Protein AF-F0Y313-F1 (afdb_monomer)

Foldseek 3Di:
DELAECAQNEQALNECALNAHANYEHHLYAQDQYEQDLYEPHCYHCHLYEHALYEHHNYHHHNHVYCEQYQLANYHYDPVVLVVCLVRAAYHRPPPRHGRNVNSVHD

InterPro domains:
  IPR001646 Pentapeptide repeat [PF00805] (14-52)
  IPR044213 Thylakoid lumenal 15kDa protein 1-like [PTHR47200] (1-107)

Nearest PDB structures (foldseek):
  3n90-assembly1_A  TM=9.727E-01  e=1.515E-09  Arabidopsis thaliana
  6uv7-assembly1_A  TM=8.937E-01  e=2.620E-04  Nostoc sp. PCC 7120 = FACHB-418
  5dzb-assembly3_E  TM=6.354E-01  e=3.496E-04  synthetic construct
  4ycq-assembly1_A-2  TM=5.268E-01  e=2.940E-04  synthetic construct
  2w7z-assembly1_A  TM=5.024E-01  e=9.324E-04  Enterococcus faecalis

Solvent-accessible surface area (backbone atoms only — not comparable to full-atom values): 4992 Å² total; per-residue (Å²): 91,65,56,42,81,39,55,59,35,85,34,64,61,37,78,39,62,61,31,46,29,35,46,18,34,28,38,50,13,40,30,31,43,19,34,34,28,48,10,31,36,31,41,16,29,35,32,43,16,34,30,39,52,15,36,34,47,73,37,41,67,53,70,54,66,40,45,43,10,19,33,35,38,73,43,46,59,49,72,69,58,48,54,54,50,50,75,70,42,39,57,49,12,88,84,80,70,42,40,16,35,65,38,59,64,56,130

Radius of gyration: 11.87 Å; Cα contacts (8 Å, |Δi|>4): 315; chains: 1; bounding box: 27×30×26 Å

pLDDT: mean 97.66, std 3.23, range [72.44, 98.88]

Structure (mmCIF, N/CA/C/O backbone):
data_AF-F0Y313-F1
#
_entry.id   AF-F0Y313-F1
#
loop_
_atom_site.group_PDB
_atom_site.id
_atom_site.type_symbol
_atom_site.label_atom_id
_atom_site.label_alt_id
_atom_site.label_comp_id
_atom_site.label_asym_id
_atom_site.label_entity_id
_atom_site.label_seq_id
_atom_site.pdbx_PDB_ins_code
_atom_site.Cartn_x
_atom_site.Cartn_y
_atom_site.Cartn_z
_atom_site.occupancy
_atom_site.B_iso_or_equiv
_atom_site.auth_seq_id
_atom_site.auth_comp_id
_atom_site.auth_asym_id
_atom_site.auth_atom_id
_atom_site.pdbx_PDB_model_num
ATOM 1 N N . MET A 1 1 ? 8.319 -6.409 -12.731 1.00 72.44 1 MET A N 1
ATOM 2 C CA . MET A 1 1 ? 7.131 -7.264 -12.952 1.00 72.44 1 MET A CA 1
ATOM 3 C C . MET A 1 1 ? 5.905 -6.399 -13.260 1.00 72.44 1 MET A C 1
ATOM 5 O O . MET A 1 1 ? 5.185 -6.010 -12.353 1.00 72.44 1 MET A O 1
ATOM 9 N N . ARG A 1 2 ? 5.642 -6.074 -14.532 1.00 83.62 2 ARG A N 1
ATOM 10 C CA . ARG A 1 2 ? 4.499 -5.216 -14.900 1.00 83.62 2 ARG A CA 1
ATOM 11 C C . ARG A 1 2 ? 3.226 -6.013 -15.144 1.00 83.62 2 ARG A C 1
ATOM 13 O O . ARG A 1 2 ? 3.290 -7.075 -15.758 1.00 83.62 2 ARG A O 1
ATOM 20 N N . LYS A 1 3 ? 2.077 -5.435 -14.773 1.00 90.81 3 LYS A N 1
ATOM 21 C CA . LYS A 1 3 ? 0.732 -5.970 -15.064 1.00 90.81 3 LYS A CA 1
ATOM 22 C C . LYS A 1 3 ? 0.528 -7.412 -14.580 1.00 90.81 3 LYS A C 1
ATOM 24 O O . LYS A 1 3 ? -0.157 -8.200 -15.230 1.00 90.81 3 LYS A O 1
ATOM 29 N N . CYS A 1 4 ? 1.144 -7.766 -13.456 1.00 94.62 4 CYS A N 1
ATOM 30 C CA . CYS A 1 4 ? 0.964 -9.079 -12.851 1.00 94.62 4 CYS A CA 1
ATOM 31 C C . CYS A 1 4 ? -0.387 -9.170 -12.129 1.00 94.62 4 CYS A C 1
ATOM 33 O O . CYS A 1 4 ? -1.021 -8.159 -11.819 1.00 94.62 4 CYS A O 1
ATOM 35 N N . ASN A 1 5 ? -0.821 -10.398 -11.855 1.00 97.62 5 ASN A N 1
ATOM 36 C CA . ASN A 1 5 ? -2.006 -10.669 -11.055 1.00 97.62 5 ASN A CA 1
ATOM 37 C C . ASN A 1 5 ? -1.596 -11.419 -9.786 1.00 97.62 5 ASN A C 1
ATOM 39 O O . ASN A 1 5 ? -1.243 -12.594 -9.851 1.00 97.62 5 ASN A O 1
ATOM 43 N N . PHE A 1 6 ? -1.652 -10.719 -8.658 1.00 98.19 6 PHE A N 1
ATOM 44 C CA . PHE A 1 6 ? -1.433 -11.241 -7.312 1.00 98.19 6 PHE A CA 1
ATOM 45 C C . PHE A 1 6 ? -2.722 -11.208 -6.485 1.00 98.19 6 PHE A C 1
ATOM 47 O O . PHE A 1 6 ? -2.684 -11.142 -5.256 1.00 98.19 6 PHE A O 1
ATOM 54 N N . ASN A 1 7 ? -3.882 -11.244 -7.138 1.00 98.62 7 ASN A N 1
ATOM 55 C CA . ASN A 1 7 ? -5.148 -11.230 -6.423 1.00 98.62 7 ASN A CA 1
ATOM 56 C C . ASN A 1 7 ? -5.236 -12.438 -5.491 1.00 98.62 7 ASN A C 1
ATOM 58 O O . ASN A 1 7 ? -4.962 -13.567 -5.903 1.00 98.62 7 ASN A O 1
ATOM 62 N N . LYS A 1 8 ? -5.637 -12.193 -4.240 1.00 98.50 8 LYS A N 1
ATOM 63 C CA . LYS A 1 8 ? -5.724 -13.200 -3.168 1.00 98.50 8 LYS A CA 1
ATOM 64 C C . LYS A 1 8 ? -4.400 -13.901 -2.841 1.00 98.50 8 LYS A C 1
ATOM 66 O O . LYS A 1 8 ? -4.417 -14.922 -2.155 1.00 98.50 8 LYS A O 1
ATOM 71 N N . ALA A 1 9 ? -3.266 -13.390 -3.320 1.00 98.38 9 ALA A N 1
ATOM 72 C CA . ALA A 1 9 ? -1.967 -13.963 -3.005 1.00 98.38 9 ALA A CA 1
ATOM 73 C C . ALA A 1 9 ? -1.642 -13.791 -1.514 1.00 98.38 9 ALA A C 1
ATOM 75 O O . ALA A 1 9 ? -2.032 -12.805 -0.886 1.00 98.38 9 ALA A O 1
ATOM 76 N N . GLN A 1 10 ? -0.901 -14.755 -0.969 1.00 98.38 10 GLN A N 1
ATOM 77 C CA . GLN A 1 10 ? -0.301 -14.665 0.358 1.00 98.38 10 GLN A CA 1
ATOM 78 C C . GLN A 1 10 ? 1.126 -14.140 0.193 1.00 98.38 10 GLN A C 1
ATOM 80 O O . GLN A 1 10 ? 2.010 -14.870 -0.249 1.00 98.38 10 GLN A O 1
ATOM 85 N N . LEU A 1 11 ? 1.321 -12.858 0.487 1.00 98.06 11 LEU A N 1
ATOM 86 C CA . LEU A 1 11 ? 2.568 -12.110 0.304 1.00 98.06 11 LEU A CA 1
ATOM 87 C C . LEU A 1 11 ? 3.117 -11.590 1.641 1.00 98.06 11 LEU A C 1
ATOM 89 O O . LEU A 1 11 ? 3.884 -10.629 1.658 1.00 98.06 11 LEU A O 1
ATOM 93 N N . PHE A 1 12 ? 2.725 -12.223 2.751 1.00 97.62 12 PHE A N 1
ATOM 94 C CA . PHE A 1 12 ? 3.210 -11.903 4.092 1.00 97.62 12 PHE A CA 1
ATOM 95 C C . PHE A 1 12 ? 4.744 -11.844 4.117 1.00 97.62 12 PHE A C 1
ATOM 97 O O . PHE A 1 12 ? 5.410 -12.809 3.728 1.00 97.62 12 PHE A O 1
ATOM 104 N N . SER A 1 13 ? 5.289 -10.702 4.541 1.00 98.19 13 SER A N 1
ATOM 105 C CA . SER A 1 13 ? 6.732 -10.413 4.587 1.00 98.19 13 SER A CA 1
ATOM 106 C C . SER A 1 13 ? 7.483 -10.566 3.252 1.00 98.19 13 SER A C 1
ATOM 108 O O . SER A 1 13 ? 8.710 -10.699 3.241 1.00 98.19 13 SER A O 1
ATOM 110 N N . ALA A 1 14 ? 6.789 -10.564 2.108 1.00 98.38 14 ALA A N 1
ATOM 111 C CA . ALA A 1 14 ? 7.449 -10.600 0.807 1.00 98.38 14 ALA A CA 1
ATOM 112 C C . ALA A 1 14 ? 8.255 -9.312 0.562 1.00 98.38 14 ALA A C 1
ATOM 114 O O . ALA A 1 14 ? 7.929 -8.241 1.076 1.00 98.38 14 ALA A O 1
ATOM 115 N N . SER A 1 15 ? 9.297 -9.403 -0.266 1.00 98.25 15 SER A N 1
ATOM 116 C CA . SER A 1 15 ? 10.064 -8.234 -0.696 1.00 98.25 15 SER A CA 1
ATOM 117 C C . SER A 1 15 ? 9.851 -7.958 -2.178 1.00 98.25 15 SER A C 1
ATOM 119 O O . SER A 1 15 ? 10.123 -8.801 -3.033 1.00 98.25 15 SER A O 1
ATOM 121 N N . PHE A 1 16 ? 9.389 -6.745 -2.455 1.00 98.31 16 PHE A N 1
ATOM 122 C CA . PHE A 1 16 ? 9.303 -6.118 -3.767 1.00 98.31 16 PHE A CA 1
ATOM 123 C C . PHE A 1 16 ? 10.139 -4.832 -3.806 1.00 98.31 16 PHE A C 1
ATOM 125 O O . PHE A 1 16 ? 9.807 -3.904 -4.544 1.00 98.31 16 PHE A O 1
ATOM 132 N N . PHE A 1 17 ? 11.211 -4.773 -3.012 1.00 98.31 17 PHE A N 1
ATOM 133 C CA . PHE A 1 17 ? 12.144 -3.651 -3.013 1.00 98.31 17 PHE A CA 1
ATOM 134 C C . PHE A 1 17 ? 12.596 -3.322 -4.445 1.00 98.31 17 PHE A C 1
ATOM 136 O O . PHE A 1 17 ? 13.050 -4.213 -5.166 1.00 98.31 17 PHE A O 1
ATOM 143 N N . ASP A 1 18 ? 12.448 -2.056 -4.849 1.00 98.19 18 ASP A N 1
ATOM 144 C CA . ASP A 1 18 ? 12.816 -1.540 -6.182 1.00 98.19 18 ASP A CA 1
ATOM 145 C C . ASP A 1 18 ? 12.140 -2.279 -7.363 1.00 98.19 18 ASP A C 1
ATOM 147 O O . ASP A 1 18 ? 12.591 -2.252 -8.511 1.00 98.19 18 ASP A O 1
ATOM 151 N N . ALA A 1 19 ? 11.031 -2.982 -7.108 1.00 98.25 19 ALA A N 1
ATOM 152 C CA . ALA A 1 19 ? 10.322 -3.709 -8.148 1.00 98.25 19 ALA A CA 1
ATOM 153 C C . ALA A 1 19 ? 9.465 -2.768 -9.005 1.00 98.25 19 ALA A C 1
ATOM 155 O O . ALA A 1 19 ? 8.654 -1.988 -8.512 1.00 98.25 19 ALA A O 1
ATOM 156 N N . ASP A 1 20 ? 9.545 -2.928 -10.324 1.00 98.19 20 ASP A N 1
ATOM 157 C CA . ASP A 1 20 ? 8.557 -2.358 -11.243 1.00 98.19 20 ASP A CA 1
ATOM 158 C C . ASP A 1 20 ? 7.254 -3.161 -11.137 1.00 98.19 20 ASP A C 1
ATOM 160 O O . ASP A 1 20 ? 7.192 -4.268 -11.668 1.00 98.19 20 ASP A O 1
ATOM 164 N N . LEU A 1 21 ? 6.247 -2.643 -10.436 1.00 98.19 21 LEU A N 1
ATOM 165 C CA . LEU A 1 21 ? 4.927 -3.250 -10.224 1.00 98.19 21 LEU A CA 1
ATOM 166 C C . LEU A 1 21 ? 3.822 -2.501 -10.984 1.00 98.19 21 LEU A C 1
ATOM 168 O O . LEU A 1 21 ? 2.636 -2.684 -10.694 1.00 98.19 21 LEU A O 1
ATOM 172 N N . ALA A 1 22 ? 4.179 -1.688 -11.981 1.00 97.94 22 ALA A N 1
ATOM 173 C CA . ALA A 1 22 ? 3.218 -0.826 -12.649 1.00 97.94 22 ALA A CA 1
ATOM 174 C C . ALA A 1 22 ? 2.081 -1.636 -13.303 1.00 97.94 22 ALA A C 1
ATOM 176 O O . ALA A 1 22 ? 2.303 -2.607 -14.041 1.00 97.94 22 ALA A O 1
ATOM 177 N N . GLY A 1 23 ? 0.840 -1.230 -13.031 1.00 97.81 23 GLY A N 1
ATOM 178 C CA . GLY A 1 23 ? -0.383 -1.873 -13.518 1.00 97.81 23 GLY A CA 1
ATOM 179 C C . GLY A 1 23 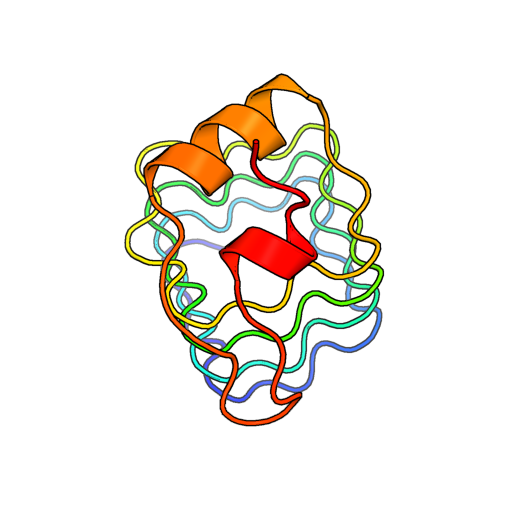? -0.700 -3.238 -12.897 1.00 97.81 23 GLY A C 1
ATOM 180 O O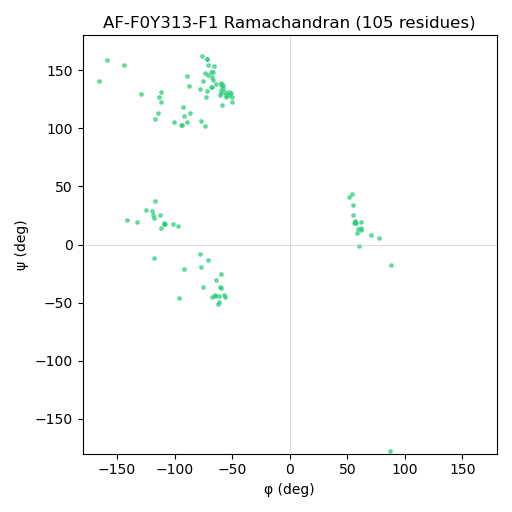 . GLY A 1 23 ? -1.590 -3.925 -13.399 1.00 97.81 23 GLY A O 1
ATOM 181 N N . THR A 1 24 ? 0.030 -3.666 -11.867 1.00 98.50 24 THR A N 1
ATOM 182 C CA . THR A 1 24 ? -0.209 -4.936 -11.165 1.00 98.50 24 THR A CA 1
ATOM 183 C C . THR A 1 24 ? -1.457 -4.859 -10.284 1.00 98.50 24 THR A C 1
ATOM 185 O O . THR A 1 24 ? -1.803 -3.804 -9.754 1.00 98.50 24 THR A O 1
ATOM 188 N N . THR A 1 25 ? -2.156 -5.982 -10.130 1.00 98.75 25 THR A N 1
ATOM 189 C CA . THR A 1 25 ? -3.354 -6.090 -9.288 1.00 98.75 25 THR A CA 1
ATOM 190 C C . THR A 1 25 ? -3.085 -6.981 -8.075 1.00 98.75 25 THR A C 1
ATOM 192 O O . THR A 1 25 ? -2.519 -8.066 -8.211 1.00 98.75 25 THR A O 1
ATOM 195 N N . PHE A 1 26 ? -3.460 -6.484 -6.897 1.00 98.75 26 PHE A N 1
ATOM 196 C CA . PHE A 1 26 ? -3.297 -7.109 -5.581 1.00 98.75 26 PHE A CA 1
ATOM 197 C C . PHE A 1 26 ? -4.646 -7.214 -4.853 1.00 98.75 26 PHE A C 1
ATOM 199 O O . PHE A 1 26 ? -4.724 -7.134 -3.629 1.00 98.75 26 PHE A O 1
ATOM 206 N N . VAL A 1 27 ? -5.739 -7.350 -5.605 1.00 98.81 27 VAL A N 1
ATOM 207 C CA . VAL A 1 27 ? -7.091 -7.353 -5.043 1.00 98.81 27 VAL A CA 1
ATOM 208 C C . VAL A 1 27 ? -7.233 -8.508 -4.059 1.00 98.81 27 VAL A C 1
ATOM 210 O O . VAL A 1 27 ? -6.931 -9.655 -4.393 1.00 98.81 27 VAL A O 1
ATOM 213 N N . ASP A 1 28 ? -7.701 -8.208 -2.850 1.00 98.75 28 ASP A N 1
ATOM 214 C CA . ASP A 1 28 ? -7.812 -9.162 -1.742 1.00 98.75 28 ASP A CA 1
ATOM 215 C C . ASP A 1 28 ? -6.480 -9.841 -1.340 1.00 98.75 28 ASP A C 1
ATOM 217 O O . ASP A 1 28 ? -6.520 -10.902 -0.709 1.00 98.75 28 ASP A O 1
ATOM 221 N N . ALA A 1 29 ? -5.309 -9.308 -1.696 1.00 98.69 29 ALA A N 1
ATOM 222 C CA . ALA A 1 29 ? -4.029 -9.893 -1.290 1.00 98.69 29 ALA A CA 1
ATOM 223 C C . ALA A 1 29 ? 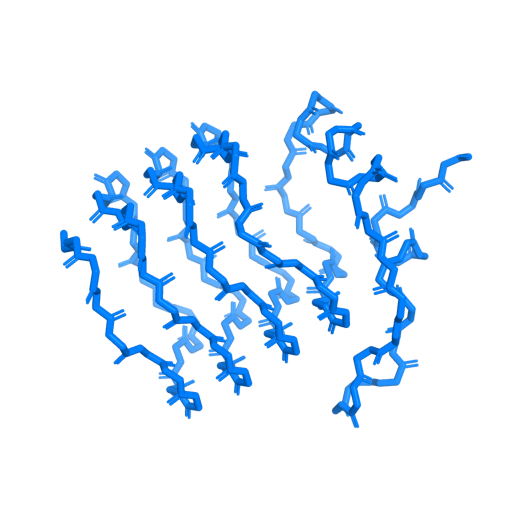-3.759 -9.693 0.215 1.00 98.69 29 ALA A C 1
ATOM 225 O O . ALA A 1 29 ? -4.150 -8.681 0.799 1.00 98.69 29 ALA A O 1
ATOM 226 N N . ASP A 1 30 ? -3.094 -10.666 0.841 1.00 98.69 30 ASP A N 1
ATOM 227 C CA . ASP A 1 30 ? -2.477 -10.500 2.163 1.00 98.69 30 ASP A CA 1
ATOM 228 C C . ASP A 1 30 ? -1.050 -9.994 1.942 1.00 98.69 30 ASP A C 1
ATOM 230 O O . ASP A 1 30 ? -0.196 -10.750 1.478 1.00 98.69 30 ASP A O 1
ATOM 234 N N . MET A 1 31 ? -0.820 -8.709 2.199 1.00 98.69 31 MET A N 1
ATOM 235 C CA . MET A 1 31 ? 0.447 -8.008 1.978 1.00 98.69 31 MET A CA 1
ATOM 236 C C . MET A 1 31 ? 1.011 -7.449 3.289 1.00 98.69 31 MET A C 1
ATOM 238 O O . MET A 1 31 ? 1.764 -6.474 3.278 1.00 98.69 31 MET A O 1
ATOM 242 N N . LYS A 1 32 ? 0.654 -8.047 4.428 1.00 98.81 32 LYS A N 1
ATOM 243 C CA . LYS A 1 32 ? 1.169 -7.603 5.723 1.00 98.81 32 LYS A CA 1
ATOM 244 C C . LYS A 1 32 ? 2.691 -7.697 5.757 1.00 98.81 32 LYS A C 1
ATOM 246 O O . LYS A 1 32 ? 3.268 -8.678 5.276 1.00 98.81 32 LYS A O 1
ATOM 251 N N . GLN A 1 33 ? 3.334 -6.689 6.338 1.00 98.75 33 GLN A N 1
ATOM 252 C CA . GLN A 1 33 ? 4.794 -6.591 6.462 1.00 98.75 33 GLN A CA 1
ATOM 253 C C . GLN A 1 33 ? 5.560 -6.652 5.128 1.00 98.75 33 GLN A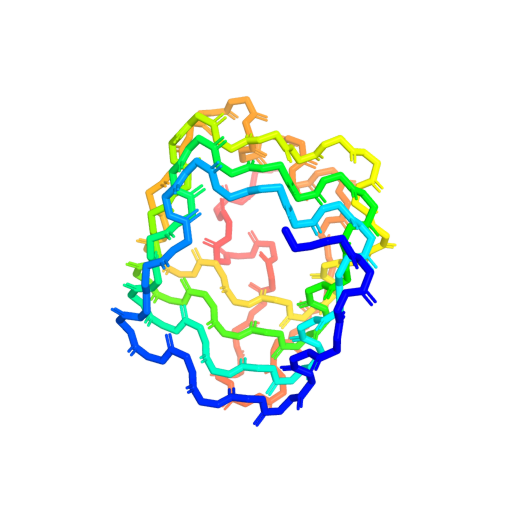 C 1
ATOM 255 O O . GLN A 1 33 ? 6.755 -6.956 5.108 1.00 98.75 33 GLN A O 1
ATOM 260 N N . VAL A 1 34 ? 4.901 -6.399 3.994 1.00 98.75 34 VAL A N 1
ATOM 261 C CA . VAL A 1 34 ? 5.571 -6.400 2.690 1.00 98.75 34 VAL A CA 1
ATOM 262 C C . VAL A 1 34 ? 6.564 -5.236 2.599 1.00 98.75 34 VAL A C 1
ATOM 264 O O . VAL A 1 34 ? 6.28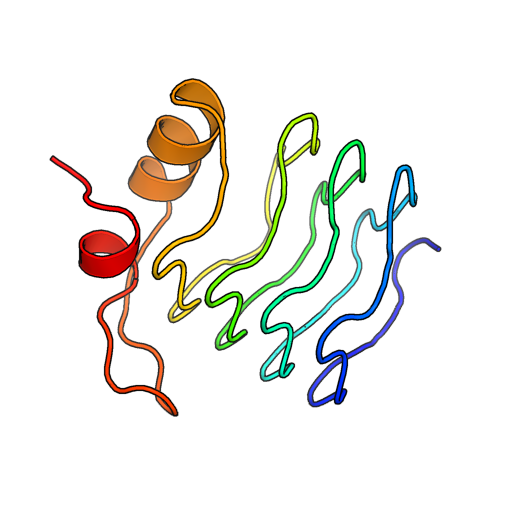1 -4.122 3.045 1.00 98.75 34 VAL A O 1
ATOM 267 N N . ASN A 1 35 ? 7.716 -5.465 1.971 1.00 98.81 35 ASN A N 1
ATOM 268 C CA . ASN A 1 35 ? 8.611 -4.380 1.574 1.00 98.81 35 ASN A CA 1
ATOM 269 C C . ASN A 1 35 ? 8.286 -3.941 0.135 1.00 98.81 35 ASN A C 1
ATOM 271 O O . ASN A 1 35 ? 8.527 -4.683 -0.815 1.00 98.81 35 ASN A O 1
ATOM 275 N N . LEU A 1 36 ? 7.739 -2.735 -0.013 1.00 98.75 36 LEU A N 1
ATOM 276 C CA . LEU A 1 36 ? 7.462 -2.026 -1.269 1.00 98.75 36 LEU A CA 1
ATOM 277 C C . LEU A 1 36 ? 8.359 -0.787 -1.433 1.00 98.75 36 LEU A C 1
ATOM 279 O O . LEU A 1 36 ? 8.066 0.084 -2.255 1.00 98.75 36 LEU A O 1
ATOM 283 N N . GLU A 1 37 ? 9.421 -0.649 -0.640 1.00 98.69 37 GLU A N 1
ATOM 284 C CA . GLU A 1 37 ? 10.313 0.501 -0.727 1.00 98.69 37 GLU A CA 1
ATOM 285 C C . GLU A 1 37 ? 10.908 0.617 -2.133 1.00 98.69 37 GLU A C 1
ATOM 287 O O . GLU A 1 37 ? 11.283 -0.373 -2.762 1.00 98.69 37 GLU A O 1
ATOM 292 N N . MET A 1 38 ? 10.962 1.846 -2.645 1.00 98.38 38 MET A N 1
ATOM 293 C CA . MET A 1 38 ? 11.414 2.173 -4.009 1.00 98.38 38 MET A CA 1
ATOM 294 C C . MET A 1 38 ? 10.607 1.538 -5.163 1.00 98.38 38 MET A C 1
ATOM 296 O O . MET A 1 38 ? 10.886 1.841 -6.320 1.00 98.38 38 MET A O 1
ATOM 300 N N . ALA A 1 39 ? 9.583 0.723 -4.895 1.00 98.50 39 ALA A N 1
ATOM 301 C CA . ALA A 1 39 ? 8.803 0.060 -5.937 1.00 98.50 39 ALA A CA 1
ATOM 302 C C . ALA A 1 39 ? 7.956 1.045 -6.766 1.00 98.50 39 ALA A C 1
ATOM 304 O O . ALA A 1 39 ? 7.444 2.044 -6.254 1.00 98.50 39 ALA A O 1
ATOM 305 N N . ASP A 1 40 ? 7.736 0.732 -8.044 1.00 98.56 40 ASP A N 1
ATOM 306 C CA . ASP A 1 40 ? 6.798 1.468 -8.898 1.00 98.56 40 ASP A CA 1
ATOM 307 C C . ASP A 1 40 ? 5.419 0.802 -8.883 1.00 98.56 40 ASP A C 1
ATOM 309 O O . ASP A 1 40 ? 5.200 -0.207 -9.545 1.00 98.56 40 ASP A O 1
ATOM 313 N N . LEU A 1 41 ? 4.474 1.382 -8.147 1.00 98.50 41 LEU A N 1
ATOM 314 C CA . LEU A 1 41 ? 3.078 0.947 -8.051 1.00 98.50 41 LEU A CA 1
ATOM 315 C C . LEU A 1 41 ? 2.156 1.736 -8.993 1.00 98.50 41 LEU A C 1
ATOM 317 O O . LEU A 1 41 ? 0.937 1.706 -8.825 1.00 98.50 41 LEU A O 1
ATOM 321 N N . SER A 1 42 ? 2.691 2.458 -9.982 1.00 98.19 42 SER A N 1
ATOM 322 C CA . SER A 1 42 ? 1.863 3.294 -10.855 1.00 98.19 42 SER A CA 1
ATOM 323 C C . SER A 1 42 ? 0.754 2.480 -11.528 1.00 98.19 42 SER A C 1
ATOM 325 O O . SER A 1 42 ? 1.015 1.429 -12.114 1.00 98.19 42 SER A O 1
ATOM 327 N N . ASN A 1 43 ? -0.492 2.960 -11.495 1.00 97.94 43 ASN A N 1
ATOM 328 C CA . ASN A 1 43 ? -1.671 2.243 -12.014 1.00 97.94 43 ASN A CA 1
ATOM 329 C C . ASN A 1 43 ? -2.000 0.899 -11.331 1.00 97.94 43 ASN A C 1
ATOM 331 O O . ASN A 1 43 ? -2.788 0.122 -11.879 1.00 97.94 43 ASN A O 1
ATOM 335 N N . ALA A 1 44 ? -1.424 0.592 -10.165 1.00 98.44 44 ALA A N 1
ATOM 336 C CA . ALA A 1 44 ? -1.755 -0.626 -9.430 1.00 98.44 44 ALA A CA 1
ATOM 337 C C . ALA A 1 44 ? -3.160 -0.570 -8.803 1.00 98.44 44 ALA A C 1
ATOM 339 O O . ALA A 1 44 ? -3.695 0.506 -8.518 1.00 98.44 44 ALA A O 1
ATOM 340 N N . ASP A 1 45 ? -3.752 -1.745 -8.584 1.00 98.75 45 ASP A N 1
ATOM 341 C CA . ASP A 1 45 ? -5.033 -1.921 -7.889 1.00 98.75 45 ASP A CA 1
ATOM 342 C C . ASP A 1 45 ? -4.808 -2.671 -6.572 1.00 98.75 45 ASP A C 1
ATOM 344 O O . ASP A 1 45 ? -4.433 -3.845 -6.593 1.00 98.75 45 ASP A O 1
ATOM 348 N N . LEU A 1 46 ? -5.029 -1.985 -5.450 1.00 98.75 46 LEU A N 1
ATOM 349 C CA . LEU A 1 46 ? -4.834 -2.481 -4.082 1.00 98.75 46 LEU A CA 1
ATOM 350 C C . LEU A 1 46 ? -6.173 -2.729 -3.363 1.00 98.75 46 LEU A C 1
ATOM 352 O O . LEU A 1 46 ? -6.210 -2.800 -2.134 1.00 98.75 46 LEU A O 1
ATOM 356 N N . THR A 1 47 ? -7.287 -2.831 -4.097 1.00 98.88 47 THR A N 1
ATOM 357 C CA . THR A 1 47 ? -8.623 -2.981 -3.497 1.00 98.88 47 THR A CA 1
ATOM 358 C C . THR A 1 47 ? -8.667 -4.148 -2.504 1.00 98.88 47 THR A C 1
ATOM 360 O O . THR A 1 47 ? -8.296 -5.270 -2.848 1.00 98.88 47 THR A O 1
ATOM 363 N N . ASN A 1 48 ? -9.157 -3.904 -1.286 1.00 98.88 48 ASN A N 1
ATOM 364 C CA . ASN A 1 48 ? -9.233 -4.886 -0.190 1.00 98.88 48 ASN A CA 1
ATOM 365 C C . ASN A 1 48 ? -7.885 -5.512 0.241 1.00 98.88 48 ASN A C 1
ATOM 367 O O . ASN A 1 48 ? -7.888 -6.508 0.973 1.00 98.88 48 ASN A O 1
ATOM 371 N N . ALA A 1 49 ? -6.745 -5.003 -0.234 1.00 98.75 49 ALA A N 1
ATOM 372 C CA . ALA A 1 49 ? -5.443 -5.494 0.200 1.00 98.75 49 ALA A CA 1
ATOM 373 C C . ALA A 1 49 ? -5.214 -5.144 1.676 1.00 98.75 49 ALA A C 1
ATOM 375 O O . ALA A 1 49 ? -5.624 -4.081 2.149 1.00 98.75 49 ALA A O 1
ATOM 376 N N . ASP A 1 50 ? -4.560 -6.047 2.394 1.00 98.88 50 ASP A N 1
ATOM 377 C CA . ASP A 1 50 ? -4.100 -5.808 3.759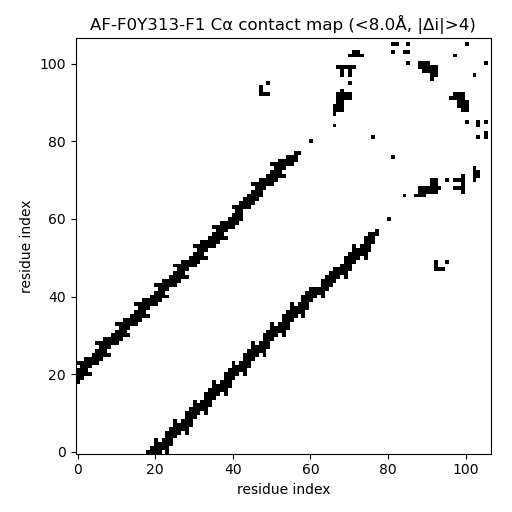 1.00 98.88 50 ASP A CA 1
ATOM 378 C C . ASP A 1 50 ? -2.606 -5.479 3.712 1.00 98.88 50 ASP A C 1
ATOM 380 O O . ASP A 1 50 ? -1.802 -6.372 3.455 1.00 98.88 50 ASP A O 1
ATOM 384 N N . LEU A 1 51 ? -2.252 -4.203 3.888 1.00 98.81 51 LEU A N 1
ATOM 385 C CA . LEU A 1 51 ? -0.870 -3.716 3.918 1.00 98.81 51 LEU A CA 1
ATOM 386 C C . LEU A 1 51 ? -0.391 -3.465 5.351 1.00 98.81 51 LEU A C 1
ATOM 388 O O . LEU A 1 51 ? 0.593 -2.756 5.526 1.00 98.81 51 LEU A O 1
ATOM 392 N N . THR A 1 52 ? -1.050 -4.019 6.373 1.00 98.81 52 THR A N 1
ATOM 393 C CA . THR A 1 52 ? -0.690 -3.749 7.773 1.00 98.81 52 THR A CA 1
ATOM 394 C C . THR A 1 52 ? 0.810 -3.963 8.012 1.00 98.81 52 THR A C 1
ATOM 396 O O . THR A 1 52 ? 1.368 -4.986 7.606 1.00 98.81 52 THR A O 1
ATOM 399 N N . GLU A 1 53 ? 1.469 -2.983 8.637 1.00 98.75 53 GLU A N 1
ATOM 400 C CA . GLU A 1 53 ? 2.918 -2.974 8.916 1.00 98.75 53 GLU A CA 1
ATOM 401 C C . GLU A 1 53 ? 3.837 -3.016 7.670 1.00 98.75 53 GLU A C 1
ATOM 403 O O . GLU A 1 53 ? 5.010 -3.377 7.769 1.00 98.75 53 GLU A O 1
ATOM 408 N N . ALA A 1 54 ? 3.344 -2.676 6.475 1.00 98.75 54 ALA A N 1
ATOM 409 C CA . ALA A 1 54 ? 4.173 -2.617 5.270 1.00 98.75 54 ALA A CA 1
ATOM 410 C C . ALA A 1 54 ? 5.144 -1.420 5.257 1.00 98.75 54 ALA A C 1
ATOM 412 O O . ALA A 1 54 ? 4.918 -0.389 5.892 1.00 98.75 54 ALA A O 1
ATOM 413 N N . TYR A 1 55 ? 6.185 -1.524 4.430 1.00 98.62 55 TYR A N 1
ATOM 414 C CA . TYR A 1 55 ? 7.157 -0.456 4.181 1.00 98.62 55 TYR A CA 1
ATOM 415 C C . TYR A 1 55 ? 7.031 0.024 2.741 1.00 98.62 55 TYR A C 1
ATOM 417 O O . TYR A 1 55 ? 7.096 -0.783 1.819 1.00 98.62 55 TYR A O 1
ATOM 425 N N . MET A 1 56 ? 6.862 1.325 2.511 1.00 98.44 56 MET A N 1
ATOM 426 C CA . MET A 1 56 ? 6.728 1.870 1.152 1.00 98.44 56 MET A CA 1
ATOM 427 C C . MET A 1 56 ? 7.446 3.209 0.955 1.00 98.44 56 MET A C 1
ATOM 429 O O . MET A 1 56 ? 7.132 3.978 0.036 1.00 98.44 56 MET A O 1
ATOM 433 N N . ALA A 1 57 ? 8.425 3.512 1.806 1.00 96.75 57 ALA A N 1
ATOM 434 C CA . ALA A 1 57 ? 9.285 4.668 1.622 1.00 96.75 57 ALA A CA 1
ATOM 435 C C . ALA A 1 57 ? 9.944 4.617 0.232 1.00 96.75 57 ALA A C 1
ATOM 437 O O . ALA A 1 57 ? 10.487 3.609 -0.204 1.00 96.75 57 ALA A O 1
ATOM 438 N N . GLY A 1 58 ? 9.842 5.704 -0.530 1.00 97.38 58 GLY A N 1
ATOM 439 C CA . GLY A 1 58 ? 10.401 5.744 -1.889 1.00 97.38 58 GLY A CA 1
ATOM 440 C C . GLY A 1 58 ? 9.460 5.245 -2.985 1.00 97.38 58 GLY A C 1
ATOM 441 O O . GLY A 1 58 ? 9.666 5.629 -4.131 1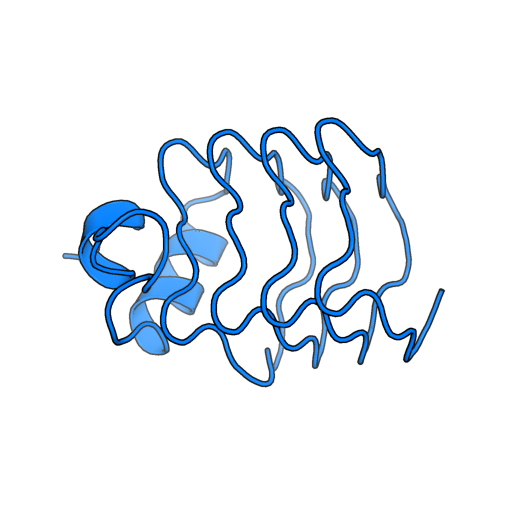.00 97.38 58 GLY A O 1
ATOM 442 N N . ALA A 1 59 ? 8.403 4.496 -2.652 1.00 98.31 59 ALA A N 1
ATOM 443 C CA . ALA A 1 59 ? 7.498 3.938 -3.651 1.00 98.31 59 ALA A CA 1
ATOM 444 C C . ALA A 1 59 ? 6.829 5.021 -4.516 1.00 98.31 59 ALA A C 1
ATOM 446 O O . ALA A 1 59 ? 6.344 6.048 -4.013 1.00 98.31 59 ALA A O 1
ATOM 447 N N . VAL A 1 60 ? 6.763 4.769 -5.822 1.00 98.31 60 VAL A N 1
ATOM 448 C CA . VAL A 1 60 ? 6.044 5.605 -6.785 1.00 98.31 60 VAL A CA 1
ATOM 449 C C . VAL A 1 60 ? 4.592 5.141 -6.829 1.00 98.31 60 VAL A C 1
ATOM 451 O O . VAL A 1 60 ? 4.297 4.046 -7.285 1.00 98.31 60 VAL A O 1
ATOM 454 N N . ILE A 1 61 ? 3.672 5.986 -6.364 1.00 97.62 61 ILE A N 1
ATOM 455 C CA . ILE A 1 61 ? 2.232 5.682 -6.285 1.00 97.62 61 ILE A CA 1
ATOM 456 C C . ILE A 1 61 ? 1.395 6.616 -7.163 1.00 97.62 61 ILE A C 1
ATOM 458 O O . ILE A 1 61 ? 0.324 7.065 -6.774 1.00 97.62 61 ILE A O 1
ATOM 462 N N . LYS A 1 62 ? 1.901 6.978 -8.342 1.00 91.62 62 LYS A N 1
ATOM 463 C CA . LYS A 1 62 ? 1.180 7.882 -9.246 1.00 91.62 62 LYS A CA 1
ATOM 464 C C . LYS A 1 62 ? 0.037 7.143 -9.934 1.00 91.62 62 LYS A C 1
ATOM 466 O O . LYS A 1 62 ? 0.194 5.994 -10.335 1.00 91.62 62 LYS A O 1
ATOM 471 N N . ASP A 1 63 ? -1.096 7.821 -10.085 1.00 96.00 63 ASP A N 1
ATOM 472 C CA . ASP A 1 63 ? -2.256 7.300 -10.811 1.00 96.00 63 ASP A CA 1
ATOM 473 C C . ASP A 1 63 ? -2.680 5.900 -10.340 1.00 96.00 63 ASP A C 1
ATOM 475 O O . ASP A 1 63 ? -2.984 5.030 -11.155 1.00 96.00 63 ASP A O 1
ATOM 479 N N . LEU A 1 64 ? -2.663 5.648 -9.021 1.00 97.50 64 LEU A N 1
ATOM 480 C CA . LEU A 1 64 ? -3.175 4.392 -8.474 1.00 97.50 64 LEU A CA 1
ATOM 481 C C . LEU A 1 64 ? -4.591 4.155 -8.993 1.00 97.50 64 LEU A C 1
ATOM 483 O O . LEU A 1 64 ? -5.449 5.038 -8.939 1.00 97.50 64 LEU A O 1
ATOM 487 N N . LYS A 1 65 ? -4.836 2.942 -9.489 1.00 97.50 65 LYS A N 1
ATOM 488 C CA . LYS A 1 65 ? -6.119 2.606 -10.097 1.00 97.50 65 LYS A CA 1
ATOM 489 C C . LYS A 1 65 ? -7.221 2.594 -9.046 1.00 97.50 65 LYS A C 1
ATOM 491 O O . LYS A 1 65 ? -8.315 3.094 -9.305 1.00 97.50 65 LYS A O 1
ATOM 496 N N . LYS A 1 66 ? -6.948 1.981 -7.890 1.00 97.88 66 LYS A N 1
ATOM 497 C CA . LYS A 1 66 ? -7.908 1.861 -6.793 1.00 97.88 66 LYS A CA 1
ATOM 498 C C . LYS A 1 66 ? -7.227 1.442 -5.490 1.00 97.88 66 LYS A C 1
ATOM 500 O O . LYS A 1 66 ? -6.343 0.589 -5.513 1.00 97.88 66 LYS A O 1
ATOM 505 N N . ILE A 1 67 ? -7.672 2.024 -4.376 1.00 98.56 67 ILE A N 1
ATOM 506 C CA . ILE A 1 67 ? -7.250 1.664 -3.008 1.00 98.56 67 ILE A CA 1
ATOM 507 C C . ILE A 1 67 ? -8.445 1.500 -2.057 1.00 98.56 67 ILE A C 1
ATOM 509 O O . ILE A 1 67 ? -8.310 1.634 -0.842 1.00 98.56 67 ILE A O 1
ATOM 513 N N . ASP A 1 68 ? -9.648 1.306 -2.604 1.00 98.75 68 ASP A N 1
ATOM 514 C CA . ASP A 1 68 ? -10.841 1.161 -1.775 1.00 98.75 68 ASP A CA 1
ATOM 515 C C . ASP A 1 68 ? -10.640 -0.009 -0.820 1.00 98.75 68 ASP A C 1
ATOM 517 O O . ASP A 1 68 ? -10.226 -1.096 -1.240 1.00 98.75 68 ASP A O 1
ATOM 521 N N . ASN A 1 69 ? -10.985 0.204 0.446 1.00 98.88 69 ASN A N 1
ATOM 522 C CA . ASN A 1 69 ? -10.925 -0.824 1.4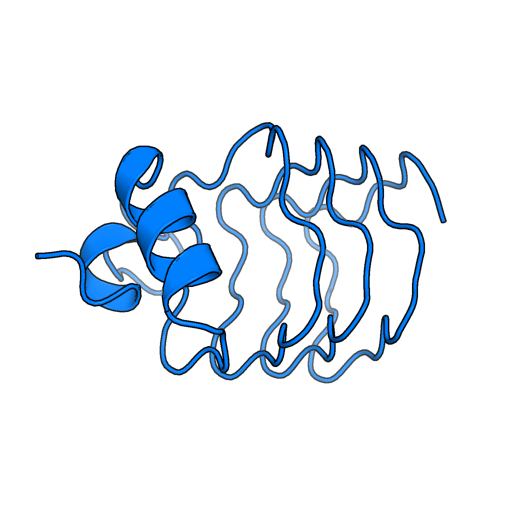77 1.00 98.88 69 ASN A CA 1
ATOM 523 C C . ASN A 1 69 ? -9.504 -1.368 1.737 1.00 98.88 69 ASN A C 1
ATOM 525 O O . ASN A 1 69 ? -9.370 -2.414 2.366 1.00 98.88 69 ASN A O 1
ATOM 529 N N . THR A 1 70 ? -8.441 -0.731 1.236 1.00 98.81 70 THR A N 1
ATOM 530 C CA . THR A 1 70 ? -7.070 -1.115 1.596 1.00 98.81 70 THR A CA 1
ATOM 531 C C . THR A 1 70 ? -6.831 -0.782 3.070 1.00 98.81 70 THR A C 1
ATOM 533 O O . THR A 1 70 ? -7.232 0.292 3.527 1.00 98.81 70 THR A O 1
ATOM 536 N N . ASP A 1 71 ? -6.208 -1.692 3.814 1.00 98.88 71 ASP A N 1
ATOM 537 C CA . ASP A 1 71 ? -5.799 -1.438 5.199 1.00 98.88 71 ASP A CA 1
ATOM 538 C C . ASP A 1 71 ? -4.361 -0.915 5.223 1.00 98.88 71 ASP A C 1
ATOM 540 O O . ASP A 1 71 ? -3.454 -1.602 4.755 1.00 98.88 71 ASP A O 1
ATOM 544 N N . TRP A 1 72 ? -4.170 0.306 5.728 1.00 98.75 72 TRP A N 1
ATOM 545 C CA . TRP A 1 72 ? -2.870 0.977 5.819 1.00 98.75 72 TRP A CA 1
ATOM 546 C C . TRP A 1 72 ? -2.353 1.088 7.259 1.00 98.75 72 TRP A C 1
ATOM 548 O O . TRP A 1 72 ? -1.498 1.936 7.536 1.00 98.75 72 TRP A O 1
ATOM 558 N N . THR A 1 73 ? -2.883 0.277 8.180 1.00 98.81 73 THR A N 1
ATOM 559 C CA . THR A 1 73 ? -2.508 0.313 9.598 1.00 98.81 73 THR A CA 1
ATOM 560 C C . THR A 1 73 ? -0.998 0.141 9.747 1.00 98.81 73 THR A C 1
ATOM 562 O O . THR A 1 73 ? -0.409 -0.788 9.199 1.00 98.81 73 THR A O 1
ATOM 565 N N . ASP A 1 74 ? -0.361 1.070 10.458 1.00 98.62 74 ASP A N 1
ATOM 566 C CA . ASP A 1 74 ? 1.076 1.050 10.757 1.00 98.62 74 ASP A CA 1
ATOM 567 C C . ASP A 1 74 ? 2.011 0.942 9.535 1.00 98.62 74 ASP A C 1
ATOM 569 O O . ASP A 1 74 ? 3.157 0.512 9.656 1.00 98.62 74 ASP A O 1
ATOM 573 N N . VAL A 1 75 ? 1.562 1.385 8.354 1.00 98.62 75 VAL A N 1
ATOM 574 C CA . VAL A 1 75 ? 2.416 1.441 7.159 1.00 98.62 75 VAL A CA 1
ATOM 575 C C . VAL A 1 75 ? 3.435 2.575 7.263 1.00 98.62 75 VAL A C 1
ATOM 577 O O . VAL A 1 75 ? 3.075 3.752 7.427 1.00 98.62 75 VAL A O 1
ATOM 580 N N . ASP A 1 76 ? 4.711 2.234 7.074 1.00 98.12 76 ASP A N 1
ATOM 581 C CA . ASP A 1 76 ? 5.796 3.205 6.964 1.00 98.12 76 ASP A CA 1
ATOM 582 C C . ASP A 1 76 ? 5.787 3.858 5.574 1.00 98.12 76 ASP A C 1
ATOM 584 O O . ASP A 1 76 ? 6.137 3.261 4.548 1.00 98.12 76 ASP A O 1
ATOM 588 N N . MET A 1 77 ? 5.343 5.114 5.539 1.00 97.62 77 MET A N 1
ATOM 589 C CA . MET A 1 77 ? 5.242 5.932 4.336 1.00 97.62 77 MET A CA 1
ATOM 590 C C . MET A 1 77 ? 5.564 7.394 4.638 1.00 97.62 77 MET A C 1
ATOM 592 O O . MET A 1 77 ? 5.319 7.916 5.733 1.00 97.62 77 MET A O 1
ATOM 596 N N . ARG A 1 78 ? 6.017 8.117 3.614 1.00 97.94 78 ARG A N 1
ATOM 597 C CA . ARG A 1 78 ? 6.251 9.557 3.713 1.00 97.94 78 ARG A CA 1
ATOM 598 C C . ARG A 1 78 ? 4.941 10.349 3.778 1.00 97.94 78 ARG A C 1
ATOM 600 O O . ARG A 1 78 ? 3.878 9.919 3.329 1.00 97.94 78 ARG A O 1
ATOM 607 N N . LYS A 1 79 ? 5.027 11.583 4.281 1.00 97.19 79 LYS A N 1
ATOM 608 C CA . LYS A 1 79 ? 3.877 12.494 4.423 1.00 97.19 79 LYS A CA 1
ATOM 609 C C . LYS A 1 79 ? 3.189 12.824 3.091 1.00 97.19 79 LYS A C 1
ATOM 611 O O . LYS A 1 79 ? 1.966 12.947 3.059 1.00 97.19 79 LYS A O 1
ATOM 616 N N . ASP A 1 80 ? 3.949 12.986 2.010 1.00 97.12 80 ASP A N 1
ATOM 617 C CA . ASP A 1 80 ? 3.422 13.238 0.663 1.00 97.12 80 ASP A CA 1
ATOM 618 C C . ASP A 1 80 ? 2.613 12.044 0.143 1.00 97.12 80 ASP A C 1
ATOM 620 O O . ASP A 1 80 ? 1.502 12.231 -0.351 1.00 97.12 80 ASP A O 1
ATOM 624 N N . GLN A 1 81 ? 3.119 10.822 0.344 1.00 98.12 81 GLN A N 1
ATOM 625 C CA . GLN A 1 81 ? 2.415 9.591 -0.018 1.00 98.12 81 GLN A CA 1
ATOM 626 C C . GLN A 1 81 ? 1.096 9.476 0.751 1.00 98.12 81 GLN A C 1
ATOM 628 O O . GLN A 1 81 ? 0.043 9.324 0.136 1.00 98.12 81 GLN A O 1
ATOM 633 N N . ARG A 1 82 ? 1.129 9.670 2.076 1.00 98.38 82 ARG A N 1
ATOM 634 C CA . ARG A 1 82 ? -0.079 9.687 2.917 1.00 98.38 82 ARG A CA 1
ATOM 635 C C . ARG A 1 82 ? -1.100 10.719 2.443 1.00 98.38 82 ARG A C 1
ATOM 637 O O . ARG A 1 82 ? -2.280 10.415 2.340 1.00 98.38 82 ARG A O 1
ATOM 644 N N . THR A 1 83 ? -0.649 11.935 2.129 1.00 98.06 83 THR A N 1
ATOM 645 C CA . THR A 1 83 ? -1.526 13.024 1.662 1.00 98.06 83 THR A CA 1
ATOM 646 C C . THR A 1 83 ? -2.222 12.650 0.354 1.00 98.06 83 THR A C 1
ATOM 648 O O . THR A 1 83 ? -3.427 12.853 0.218 1.00 98.06 83 THR A O 1
ATOM 651 N N . TYR A 1 84 ? -1.480 12.064 -0.590 1.00 97.88 84 TYR A N 1
ATOM 652 C CA . TYR A 1 84 ? -2.044 11.563 -1.838 1.00 97.88 84 TYR A CA 1
ATOM 653 C C . TYR A 1 84 ? -3.056 10.438 -1.591 1.00 97.88 84 TYR A C 1
ATOM 655 O O . TYR A 1 84 ? -4.193 10.545 -2.049 1.00 97.88 84 TYR A O 1
ATOM 663 N N . LEU A 1 85 ? -2.696 9.414 -0.813 1.00 98.50 85 LEU A N 1
ATOM 664 C CA . LEU A 1 85 ? -3.596 8.302 -0.489 1.00 98.50 85 LEU A CA 1
ATOM 665 C C . LEU A 1 85 ? -4.884 8.807 0.179 1.00 98.50 85 LEU A C 1
ATOM 667 O O . LEU A 1 85 ? -5.976 8.446 -0.247 1.00 98.50 85 LEU A O 1
ATOM 671 N N . CYS A 1 86 ? -4.784 9.742 1.128 1.00 98.50 86 CYS A N 1
ATOM 672 C CA . CYS A 1 86 ? -5.941 10.371 1.769 1.00 98.50 86 CYS A CA 1
ATOM 673 C C . CYS A 1 86 ? -6.876 11.111 0.805 1.00 98.50 86 CYS A C 1
ATOM 675 O O . CYS A 1 86 ? -8.057 11.264 1.113 1.00 98.50 86 CYS A O 1
ATOM 677 N N . SER A 1 87 ? -6.386 11.581 -0.344 1.00 97.75 87 SER A N 1
ATOM 678 C CA . SER A 1 87 ? -7.225 12.259 -1.341 1.00 97.75 87 SER A CA 1
ATOM 679 C C . SER A 1 87 ? -8.081 11.299 -2.174 1.00 97.75 87 SER A C 1
ATOM 681 O O . SER A 1 87 ? -9.082 11.723 -2.746 1.00 97.75 87 SER A O 1
ATOM 683 N N . ILE A 1 88 ? -7.714 10.012 -2.217 1.00 97.94 88 ILE A N 1
ATOM 684 C CA . ILE A 1 88 ? -8.399 8.978 -3.012 1.00 97.94 88 ILE A CA 1
ATOM 685 C C . ILE A 1 88 ? -8.998 7.841 -2.162 1.00 97.94 88 ILE A C 1
ATOM 687 O O . ILE A 1 88 ? -9.781 7.044 -2.674 1.00 97.94 88 ILE A O 1
ATOM 691 N N . ALA A 1 89 ? -8.651 7.766 -0.875 1.00 98.38 89 ALA A N 1
ATOM 692 C CA . ALA A 1 89 ? -9.071 6.723 0.056 1.00 98.38 89 ALA A CA 1
ATOM 693 C C . ALA A 1 89 ? -10.566 6.768 0.389 1.00 98.38 89 ALA A C 1
ATOM 695 O O . ALA A 1 89 ? -11.114 7.827 0.720 1.00 98.38 89 ALA A O 1
ATOM 696 N N . LYS A 1 90 ? -11.199 5.590 0.382 1.00 98.62 90 LYS A N 1
ATOM 697 C CA . LYS A 1 90 ? -12.580 5.373 0.825 1.00 98.62 90 LYS A CA 1
ATOM 698 C C . LYS A 1 90 ? -12.834 3.908 1.187 1.00 98.62 90 LYS A C 1
ATOM 700 O O . LYS A 1 90 ? -12.179 3.015 0.652 1.00 98.62 90 LYS A O 1
ATOM 705 N N . GLY A 1 91 ? -13.865 3.690 1.996 1.00 98.62 91 GLY A N 1
ATOM 706 C CA . GLY A 1 91 ? -14.383 2.364 2.310 1.00 98.62 91 GLY A CA 1
ATOM 707 C C . GLY A 1 91 ? -13.675 1.687 3.481 1.00 98.62 91 GLY A C 1
ATOM 708 O O . GLY A 1 91 ? -12.802 2.261 4.123 1.00 98.62 91 GLY A O 1
ATOM 709 N N . THR A 1 92 ? -14.088 0.456 3.756 1.00 98.81 92 THR A N 1
ATOM 710 C CA . THR A 1 92 ? -13.697 -0.316 4.936 1.00 98.81 92 THR A CA 1
ATOM 711 C C . THR A 1 92 ? -13.220 -1.683 4.485 1.00 98.81 92 THR A C 1
ATOM 713 O O . THR A 1 92 ? -13.913 -2.360 3.721 1.00 98.81 92 THR A O 1
ATOM 716 N N . ASN A 1 93 ? -12.041 -2.098 4.945 1.00 98.62 93 ASN A N 1
ATOM 717 C CA . ASN A 1 93 ? -11.485 -3.403 4.622 1.00 98.62 93 ASN A CA 1
ATOM 718 C C . ASN A 1 93 ? -12.441 -4.517 5.090 1.00 98.62 93 ASN A C 1
ATOM 720 O O . ASN A 1 93 ? -12.720 -4.615 6.286 1.00 98.62 93 ASN A O 1
ATOM 724 N N . PRO A 1 94 ? -12.949 -5.383 4.192 1.00 98.06 94 PRO A N 1
ATOM 725 C CA . PRO A 1 94 ? -13.925 -6.406 4.565 1.00 98.06 94 PRO A CA 1
ATOM 726 C C . PRO A 1 94 ? -13.334 -7.535 5.423 1.00 98.06 94 PRO A C 1
ATOM 728 O 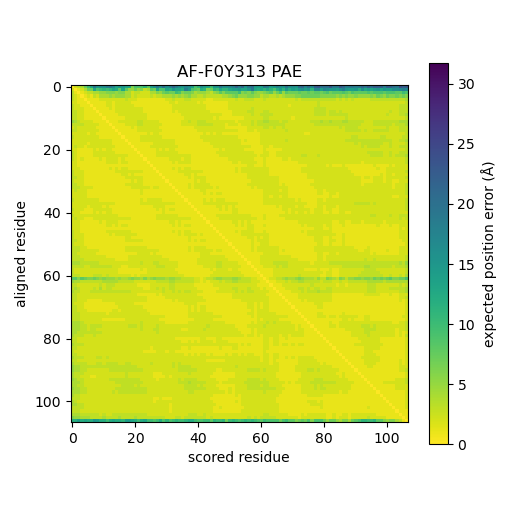O . PRO A 1 94 ? -14.093 -8.333 5.967 1.00 98.06 94 PRO A O 1
ATOM 731 N N . LYS A 1 95 ? -12.001 -7.638 5.521 1.00 96.56 95 LYS A N 1
ATOM 732 C CA . LYS A 1 95 ? -11.303 -8.661 6.310 1.00 96.56 95 LYS A CA 1
ATOM 733 C C . LYS A 1 95 ? -10.912 -8.150 7.691 1.00 96.56 95 LYS A C 1
ATOM 735 O O . LYS A 1 95 ? -11.124 -8.862 8.666 1.00 96.56 95 LYS A O 1
ATOM 740 N N . THR A 1 96 ? -10.343 -6.948 7.774 1.00 97.62 96 THR A N 1
ATOM 741 C CA . THR A 1 96 ? -9.875 -6.374 9.049 1.00 97.62 96 THR A CA 1
ATOM 742 C C . THR A 1 96 ? -10.944 -5.527 9.740 1.00 97.62 96 THR A C 1
ATOM 744 O O . THR A 1 96 ? -10.889 -5.336 10.949 1.00 97.62 96 THR A O 1
ATOM 747 N N . GLY A 1 97 ? -11.948 -5.049 8.997 1.00 98.44 97 GLY A N 1
ATOM 748 C CA . GLY A 1 97 ? -12.992 -4.158 9.505 1.00 98.44 97 GLY A CA 1
ATOM 749 C C . GLY A 1 97 ? -12.548 -2.702 9.662 1.00 98.44 97 GLY A C 1
ATOM 750 O O . GLY A 1 97 ? -13.319 -1.892 10.170 1.00 98.44 97 GLY A O 1
ATOM 751 N N . MET A 1 98 ? -11.333 -2.361 9.229 1.00 98.50 98 MET A N 1
ATOM 752 C CA . MET A 1 98 ? -10.759 -1.030 9.398 1.00 98.50 98 MET A CA 1
ATOM 753 C C . MET A 1 98 ? -11.134 -0.097 8.242 1.00 98.50 98 MET A C 1
ATOM 755 O O . MET A 1 98 ? -11.088 -0.488 7.073 1.00 98.50 98 MET A O 1
ATOM 759 N N . ASP A 1 99 ? -11.500 1.149 8.552 1.00 98.75 99 ASP A N 1
ATOM 760 C CA . ASP A 1 99 ? -11.734 2.176 7.533 1.00 98.75 99 ASP A CA 1
ATOM 761 C C . ASP A 1 99 ? -10.408 2.638 6.908 1.00 98.75 99 ASP A C 1
ATOM 763 O O . ASP A 1 99 ? -9.435 2.950 7.597 1.00 98.75 99 ASP A O 1
ATOM 767 N N . THR A 1 100 ? -10.360 2.694 5.576 1.00 98.69 100 THR A N 1
ATOM 768 C CA . THR A 1 100 ? -9.142 3.028 4.829 1.00 98.69 100 THR A CA 1
ATOM 769 C C . THR A 1 100 ? -8.623 4.426 5.167 1.00 98.69 100 THR A C 1
ATOM 771 O O . THR A 1 100 ? -7.412 4.622 5.234 1.00 98.69 100 THR A O 1
ATOM 774 N N . ARG A 1 101 ? -9.493 5.417 5.394 1.00 98.69 101 ARG A N 1
ATOM 775 C CA . ARG A 1 101 ? -9.066 6.781 5.749 1.00 98.69 101 ARG A CA 1
ATOM 776 C C . ARG A 1 101 ? -8.591 6.861 7.196 1.00 98.69 101 ARG A C 1
ATOM 778 O O . ARG A 1 101 ? -7.621 7.575 7.459 1.00 98.69 101 ARG A O 1
ATOM 785 N N . ASP A 1 102 ? -9.235 6.122 8.096 1.00 98.69 102 ASP A N 1
ATOM 786 C CA . ASP A 1 102 ? -8.836 6.055 9.505 1.00 98.69 102 ASP A CA 1
ATOM 787 C C . ASP A 1 102 ? -7.454 5.406 9.657 1.00 98.69 102 ASP A C 1
ATOM 789 O O . ASP A 1 102 ? -6.590 5.958 10.338 1.00 98.69 102 ASP A O 1
ATOM 793 N N . THR A 1 103 ? -7.191 4.304 8.943 1.00 98.69 103 THR A N 1
ATOM 794 C CA . THR A 1 103 ? -5.875 3.622 8.955 1.00 98.69 103 THR A CA 1
ATOM 795 C C . THR A 1 103 ? -4.753 4.492 8.382 1.00 98.69 103 THR A C 1
ATOM 797 O O . THR A 1 103 ? -3.609 4.444 8.832 1.00 98.69 103 THR A O 1
ATOM 800 N N . LEU A 1 104 ? -5.084 5.376 7.437 1.00 98.56 104 LEU A N 1
ATOM 801 C CA . LEU A 1 104 ? -4.169 6.388 6.910 1.00 98.56 104 LEU A CA 1
ATOM 802 C C . LEU A 1 104 ? -3.993 7.598 7.839 1.00 98.56 104 LEU A C 1
ATOM 804 O O . LEU A 1 104 ? -3.116 8.428 7.573 1.00 98.56 104 LEU A O 1
ATOM 808 N N . MET A 1 105 ? -4.781 7.710 8.912 1.00 97.94 105 MET A N 1
ATOM 809 C CA . MET A 1 105 ? -4.851 8.881 9.793 1.00 97.94 105 MET A CA 1
ATOM 810 C C . MET A 1 105 ? -5.127 10.176 9.013 1.00 97.94 105 MET A C 1
ATOM 812 O O . MET A 1 105 ? -4.469 11.205 9.217 1.00 97.94 105 MET A O 1
ATOM 816 N N . CYS A 1 106 ? -6.062 10.120 8.062 1.00 97.81 106 CYS A N 1
ATOM 817 C CA . CYS A 1 106 ? -6.444 11.291 7.281 1.00 97.81 106 CYS A CA 1
ATOM 818 C C . CYS A 1 106 ? -7.069 12.371 8.177 1.00 97.81 106 CYS A C 1
ATOM 820 O O . CYS A 1 106 ? -7.870 12.070 9.058 1.00 97.81 106 CYS A O 1
ATOM 822 N N . LYS A 1 107 ? -6.697 13.632 7.936 1.00 86.69 107 LYS A N 1
ATOM 823 C CA . LYS A 1 107 ? -7.300 14.804 8.588 1.00 86.69 107 LYS A CA 1
ATOM 824 C C . LYS A 1 107 ? -8.482 15.344 7.796 1.00 86.69 107 LYS A C 1
ATOM 826 O O . LYS A 1 107 ? -8.514 15.115 6.563 1.00 86.69 107 LYS A O 1
#

Organism: Aureococcus anophagefferens (NCBI:txid44056)

Mean predicted aligned error: 2.09 Å

Sequence (107 aa):
MRKCNFNKAQLFSASFFDADLAGTTFVDADMKQVNLEMADLSNADLTNADLTEAYMAGAVIKDLKKIDNTDWTDVDMRKDQRTYLCSIAKGTNPKTGMDTRDTLMCK

Secondary structure (DSSP, 8-state):
--S-B-TT-B-TT-B-TT-B-TT-B-TT-B-TT-B-TT-B-TT-B-TT-B-TT-B-TT-B-TT-SB-TT-B-TT-B--HHHHHHHHHH--SB-TTT--BHHHHTT--